Protein AF-A0A3P6DGG6-F1 (afdb_monomer_lite)

Structure (mmCIF, N/CA/C/O backbone):
data_AF-A0A3P6DGG6-F1
#
_entry.id   AF-A0A3P6DGG6-F1
#
loop_
_atom_site.group_PDB
_atom_site.id
_atom_site.type_symbol
_atom_site.label_atom_id
_atom_site.label_alt_id
_atom_site.label_comp_id
_atom_site.label_asym_id
_atom_site.label_entity_id
_atom_site.label_seq_id
_atom_site.pdbx_PDB_ins_code
_atom_site.Cartn_x
_atom_site.Cartn_y
_atom_site.Cartn_z
_atom_site.occupancy
_atom_site.B_iso_or_equiv
_atom_site.auth_seq_id
_atom_site.auth_comp_id
_atom_site.auth_asym_id
_atom_site.auth_atom_id
_atom_site.pdbx_PDB_model_num
ATOM 1 N N . MET A 1 1 ? 5.275 -20.229 16.108 1.00 34.50 1 MET A N 1
ATOM 2 C CA . MET A 1 1 ? 4.477 -19.013 15.847 1.00 34.50 1 MET A CA 1
ATOM 3 C C . MET A 1 1 ? 4.607 -18.688 14.374 1.00 34.50 1 MET A C 1
ATOM 5 O O . MET A 1 1 ? 5.599 -18.102 13.957 1.00 34.50 1 MET A O 1
ATOM 9 N N . GLU A 1 2 ? 3.668 -19.178 13.573 1.00 37.97 2 GLU A N 1
ATOM 10 C CA . GLU A 1 2 ? 3.615 -18.887 12.142 1.00 37.97 2 GLU A CA 1
ATOM 11 C C . GLU A 1 2 ? 3.279 -17.406 11.972 1.00 37.97 2 GLU A C 1
ATOM 13 O O . GLU A 1 2 ? 2.216 -16.933 12.368 1.00 37.97 2 GLU A O 1
ATOM 18 N N . SER A 1 3 ? 4.260 -16.648 11.486 1.00 42.81 3 SER A N 1
ATOM 19 C CA . SER A 1 3 ? 4.152 -15.213 11.253 1.00 42.81 3 SER A CA 1
ATOM 20 C C . SER A 1 3 ? 3.022 -14.970 10.256 1.00 42.81 3 SER A C 1
ATOM 22 O O . SER A 1 3 ? 3.144 -15.335 9.086 1.00 42.81 3 SER A O 1
ATOM 24 N N . GLY A 1 4 ? 1.922 -14.391 10.751 1.00 47.06 4 GLY A N 1
ATOM 25 C CA . GLY A 1 4 ? 0.729 -14.069 9.977 1.00 47.06 4 GLY A CA 1
ATOM 26 C C . GLY A 1 4 ? 1.096 -13.448 8.635 1.00 47.06 4 GLY A C 1
ATOM 27 O O . GLY A 1 4 ? 1.971 -12.586 8.571 1.00 47.06 4 GLY A O 1
ATOM 28 N N . MET A 1 5 ? 0.472 -13.956 7.569 1.00 51.78 5 MET A N 1
ATOM 29 C CA . MET A 1 5 ? 0.704 -13.579 6.174 1.00 51.78 5 MET A CA 1
ATOM 30 C C . MET A 1 5 ? 0.995 -12.082 6.031 1.00 51.78 5 MET A C 1
ATOM 32 O O . MET A 1 5 ? 0.085 -11.253 6.041 1.00 51.78 5 MET A O 1
ATOM 36 N N . LYS A 1 6 ? 2.280 -11.746 5.897 1.00 67.94 6 LYS A N 1
ATOM 37 C CA . LYS A 1 6 ? 2.743 -10.378 5.677 1.00 67.94 6 LYS A CA 1
ATOM 38 C C . LYS A 1 6 ? 2.211 -9.963 4.310 1.00 67.94 6 LYS A C 1
ATOM 40 O O . LYS A 1 6 ? 2.628 -10.537 3.304 1.00 67.94 6 LYS A O 1
ATOM 45 N N . MET A 1 7 ? 1.253 -9.036 4.279 1.00 82.62 7 MET A N 1
ATOM 46 C CA . MET A 1 7 ? 0.777 -8.423 3.038 1.00 82.62 7 MET A CA 1
ATOM 47 C C . MET A 1 7 ? 2.006 -7.912 2.272 1.00 82.62 7 MET A C 1
ATOM 49 O O . MET A 1 7 ? 2.877 -7.279 2.861 1.00 82.62 7 MET A O 1
ATOM 53 N N . LYS A 1 8 ? 2.144 -8.279 0.997 1.00 87.69 8 LYS A N 1
ATOM 54 C CA . LYS A 1 8 ? 3.298 -7.926 0.162 1.00 87.69 8 LYS A CA 1
ATOM 55 C C . LYS A 1 8 ? 2.834 -7.684 -1.263 1.00 87.69 8 LYS A C 1
ATOM 57 O O . LYS A 1 8 ? 1.984 -8.412 -1.771 1.00 87.69 8 LYS A O 1
ATOM 62 N N . VAL A 1 9 ? 3.440 -6.701 -1.914 1.00 92.75 9 VAL A N 1
ATOM 63 C CA . VAL A 1 9 ? 3.284 -6.472 -3.350 1.00 92.75 9 VAL A CA 1
ATOM 64 C C . VAL A 1 9 ? 4.384 -7.257 -4.054 1.00 92.75 9 VAL A C 1
ATOM 66 O O . VAL A 1 9 ? 5.558 -7.112 -3.728 1.00 92.75 9 VAL A O 1
ATOM 69 N N . ALA A 1 10 ? 4.011 -8.114 -5.003 1.00 89.44 10 ALA A N 1
ATOM 70 C CA . ALA A 1 10 ? 4.949 -9.006 -5.690 1.00 89.44 10 ALA A CA 1
ATOM 71 C C . ALA A 1 10 ? 5.891 -8.287 -6.679 1.00 89.44 10 ALA A C 1
ATOM 73 O O . ALA A 1 10 ? 6.757 -8.918 -7.279 1.00 89.44 10 ALA A O 1
ATOM 74 N N . VAL A 1 11 ? 5.705 -6.982 -6.880 1.00 92.38 11 VAL A N 1
ATOM 75 C CA . VAL A 1 11 ? 6.423 -6.167 -7.861 1.00 92.38 11 VAL A CA 1
ATOM 76 C C . VAL A 1 11 ? 6.980 -4.930 -7.170 1.00 92.38 11 VAL A C 1
ATOM 78 O O . VAL A 1 11 ? 6.242 -4.222 -6.488 1.00 92.38 11 VAL A O 1
ATOM 81 N N . THR A 1 12 ? 8.260 -4.645 -7.399 1.00 95.50 12 THR A N 1
ATOM 82 C CA . THR A 1 12 ? 8.891 -3.384 -6.999 1.00 95.50 12 THR A CA 1
ATOM 83 C C . THR A 1 12 ? 8.602 -2.298 -8.036 1.00 95.50 12 THR A C 1
ATOM 85 O O . THR A 1 12 ? 8.723 -2.533 -9.243 1.00 95.50 12 THR A O 1
ATOM 88 N N . PHE A 1 13 ? 8.212 -1.112 -7.586 1.00 95.62 13 PHE A N 1
ATOM 89 C CA . PHE A 1 13 ? 8.008 0.063 -8.419 1.00 95.62 13 PHE A CA 1
ATOM 90 C C . PHE A 1 13 ? 9.342 0.646 -8.883 1.00 95.62 13 PHE A C 1
ATOM 92 O O . PHE A 1 13 ? 10.200 0.937 -8.059 1.00 95.62 13 PHE A O 1
ATOM 99 N N . LYS A 1 14 ? 9.482 0.854 -10.195 1.00 93.56 14 LYS A N 1
ATOM 100 C CA . LYS A 1 14 ? 10.687 1.384 -10.862 1.00 93.56 14 LYS A CA 1
ATOM 101 C C . LYS A 1 14 ? 10.392 2.612 -11.732 1.00 93.56 14 LYS A C 1
ATOM 103 O O . LYS A 1 14 ? 11.079 2.873 -12.716 1.00 93.56 14 LYS A O 1
ATOM 108 N N . GLY A 1 15 ? 9.281 3.305 -11.481 1.00 91.69 15 GLY A N 1
ATOM 109 C CA . GLY A 1 15 ? 8.790 4.377 -12.352 1.00 91.69 15 GLY A CA 1
ATOM 110 C C . GLY A 1 15 ? 8.066 3.854 -13.598 1.00 91.69 15 GLY A C 1
ATOM 111 O O . GLY A 1 15 ? 6.851 4.000 -13.721 1.00 91.69 15 GLY A O 1
ATOM 112 N N . SER A 1 16 ? 8.785 3.196 -14.512 1.00 95.19 16 SER A N 1
ATOM 113 C CA . SER A 1 16 ? 8.262 2.789 -15.833 1.00 95.19 16 SER A CA 1
ATOM 114 C C . SER A 1 16 ? 7.176 1.707 -15.786 1.00 95.19 16 SER A C 1
ATOM 116 O O . SER A 1 16 ? 6.357 1.602 -16.698 1.00 95.19 16 SER A O 1
ATOM 118 N N . ASN A 1 17 ? 7.123 0.916 -14.713 1.00 95.50 17 ASN A N 1
ATOM 119 C CA . ASN A 1 17 ? 6.164 -0.175 -14.534 1.00 95.50 17 ASN A CA 1
ATOM 120 C C . ASN A 1 17 ? 4.914 0.222 -13.725 1.00 95.50 17 ASN A C 1
ATOM 122 O O . ASN A 1 17 ? 4.223 -0.661 -13.209 1.00 95.50 17 ASN A O 1
ATOM 126 N N . TYR A 1 18 ? 4.602 1.521 -13.627 1.00 95.50 18 TYR A N 1
ATOM 127 C CA . TYR A 1 18 ? 3.508 2.050 -12.802 1.00 95.50 18 TYR A CA 1
ATOM 128 C C . TYR A 1 18 ? 2.179 1.302 -12.968 1.00 95.50 18 TYR A C 1
ATOM 130 O O . TYR A 1 18 ? 1.547 0.946 -11.978 1.00 95.50 18 TYR A O 1
ATOM 138 N N . LEU A 1 19 ? 1.747 1.019 -14.202 1.00 97.06 19 LEU A N 1
ATOM 139 C CA . LEU A 1 19 ? 0.455 0.360 -14.447 1.00 97.06 19 LEU A CA 1
ATOM 140 C C . LEU A 1 19 ? 0.393 -1.067 -13.890 1.00 97.06 19 LEU A C 1
ATOM 142 O O . LEU A 1 19 ? -0.655 -1.501 -13.418 1.00 97.06 19 LEU A O 1
ATOM 146 N N . VAL A 1 20 ? 1.500 -1.807 -13.947 1.00 96.88 20 VAL A N 1
ATOM 147 C CA . VAL A 1 20 ? 1.568 -3.162 -13.386 1.00 96.88 20 VAL A CA 1
ATOM 148 C C . VAL A 1 20 ? 1.648 -3.081 -11.866 1.00 96.88 20 VAL A C 1
ATOM 150 O O . VAL A 1 20 ? 0.884 -3.752 -11.179 1.00 96.88 20 VAL A O 1
ATOM 153 N N . TRP A 1 21 ? 2.522 -2.220 -11.342 1.00 97.19 21 TRP A N 1
ATOM 154 C CA . TRP A 1 21 ? 2.690 -2.029 -9.904 1.00 97.19 21 TRP A CA 1
ATOM 155 C C . TRP A 1 21 ? 1.391 -1.570 -9.226 1.00 97.19 21 TRP A C 1
ATOM 157 O O . TRP A 1 21 ? 0.944 -2.213 -8.283 1.00 97.19 21 TRP A O 1
ATOM 167 N N . SER A 1 22 ? 0.730 -0.534 -9.747 1.00 95.38 22 SER A N 1
ATOM 168 C CA . SER A 1 22 ? -0.510 0.017 -9.174 1.00 95.38 22 SER A CA 1
ATOM 169 C C . SER A 1 22 ? -1.644 -1.009 -9.132 1.00 95.38 22 SER A C 1
ATOM 171 O O . SER A 1 22 ? -2.371 -1.082 -8.143 1.00 95.38 22 SER A O 1
ATOM 173 N N . ARG A 1 23 ? -1.766 -1.865 -10.156 1.00 96.12 23 ARG A N 1
ATOM 174 C CA . ARG A 1 23 ? -2.715 -2.990 -10.149 1.00 96.12 23 ARG A CA 1
ATOM 175 C C . ARG A 1 23 ? -2.372 -4.015 -9.072 1.00 96.12 23 ARG A C 1
ATOM 177 O O . ARG A 1 23 ? -3.267 -4.442 -8.354 1.00 96.12 23 ARG A O 1
ATOM 184 N N . MET A 1 24 ? -1.095 -4.369 -8.924 1.00 96.06 24 MET A N 1
ATOM 185 C CA . MET A 1 24 ? -0.650 -5.322 -7.900 1.00 96.06 24 MET A CA 1
ATOM 186 C C . MET A 1 24 ? -0.839 -4.775 -6.481 1.00 96.06 24 MET A C 1
ATOM 188 O O . MET A 1 24 ? -1.286 -5.511 -5.604 1.00 96.06 24 MET A O 1
ATOM 192 N N 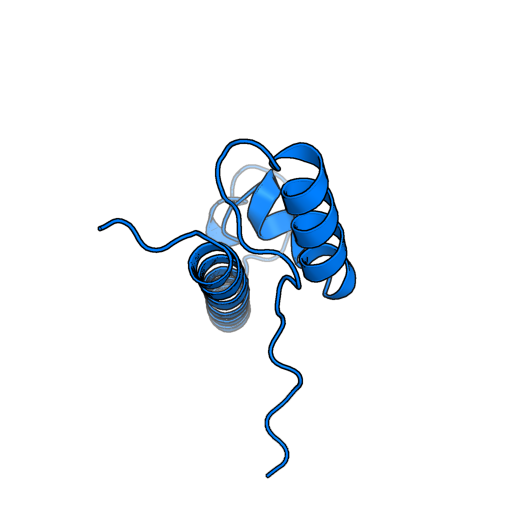. VAL A 1 25 ? -0.562 -3.486 -6.263 1.00 95.56 25 VAL A N 1
ATOM 193 C CA . VAL A 1 25 ? -0.865 -2.775 -5.012 1.00 95.56 25 VAL A CA 1
ATOM 194 C C . VAL A 1 25 ? -2.354 -2.844 -4.721 1.00 95.56 25 VAL A C 1
ATOM 196 O O . VAL A 1 25 ? -2.738 -3.286 -3.640 1.00 95.56 25 VAL A O 1
ATOM 199 N N . LYS A 1 26 ? -3.193 -2.460 -5.694 1.00 95.00 26 LYS A N 1
ATOM 200 C CA . LYS A 1 26 ? -4.645 -2.500 -5.536 1.00 95.00 26 LYS A CA 1
ATOM 201 C C . LYS A 1 26 ? -5.106 -3.901 -5.152 1.00 95.00 26 LYS A C 1
ATOM 203 O O . LYS A 1 26 ? -5.738 -4.044 -4.118 1.00 95.00 26 LYS A O 1
ATOM 208 N N . THR A 1 27 ? -4.72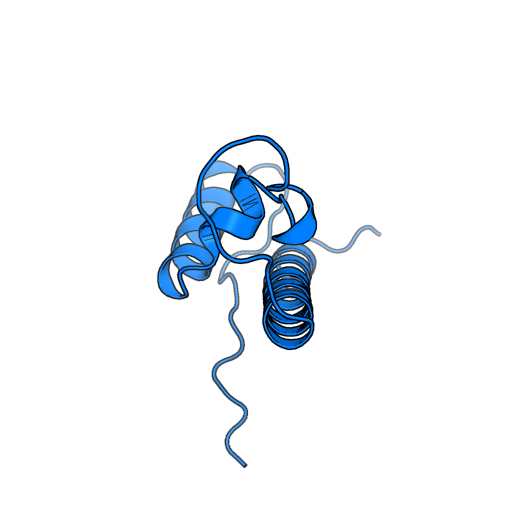0 -4.935 -5.896 1.00 94.44 27 THR A N 1
ATOM 209 C CA . THR A 1 27 ? -5.095 -6.322 -5.584 1.00 94.44 27 THR A CA 1
ATOM 210 C C . THR A 1 27 ? -4.628 -6.762 -4.194 1.00 94.44 27 THR A C 1
ATOM 212 O O . THR A 1 27 ? -5.413 -7.345 -3.450 1.00 94.44 27 THR A O 1
ATOM 215 N N . ALA A 1 28 ? -3.380 -6.472 -3.809 1.00 93.50 28 ALA A N 1
ATOM 216 C CA . ALA A 1 28 ? -2.848 -6.870 -2.506 1.00 93.50 28 ALA A CA 1
ATOM 217 C C . ALA A 1 28 ? -3.604 -6.201 -1.346 1.00 93.50 28 ALA A C 1
ATOM 219 O O . ALA A 1 28 ? -4.000 -6.880 -0.399 1.00 93.50 28 ALA A O 1
ATOM 220 N N . VAL A 1 29 ? -3.853 -4.894 -1.443 1.00 93.56 29 VAL A N 1
ATOM 221 C CA . VAL A 1 29 ? -4.504 -4.098 -0.391 1.00 93.56 29 VAL A CA 1
ATOM 222 C C . VAL A 1 29 ? -6.019 -4.342 -0.353 1.00 93.56 29 VAL A C 1
ATOM 224 O O . VAL A 1 29 ? -6.606 -4.489 0.721 1.00 93.56 29 VAL A O 1
ATOM 227 N N . GLU A 1 30 ? -6.662 -4.455 -1.516 1.00 93.12 30 GLU A N 1
ATOM 228 C CA . GLU A 1 30 ? -8.094 -4.750 -1.653 1.00 93.12 30 GLU A CA 1
ATOM 229 C C . GLU A 1 30 ? -8.433 -6.160 -1.153 1.00 93.12 30 GLU A C 1
ATOM 231 O O . GLU A 1 30 ? -9.450 -6.330 -0.485 1.00 93.12 30 GLU A O 1
ATOM 236 N N . SER A 1 31 ? -7.542 -7.148 -1.335 1.00 92.00 31 SER A N 1
ATOM 237 C CA . SER A 1 31 ? -7.724 -8.506 -0.785 1.00 92.00 31 SER A CA 1
ATOM 238 C C . SER A 1 31 ? -7.828 -8.553 0.746 1.00 92.00 31 SER A C 1
ATOM 240 O O . SER A 1 31 ? -8.314 -9.535 1.308 1.00 92.00 31 SER A O 1
ATOM 242 N N . LYS A 1 32 ? -7.371 -7.496 1.430 1.00 90.69 32 LYS A N 1
ATOM 243 C CA . LYS A 1 32 ? -7.456 -7.326 2.886 1.00 90.69 32 LYS A CA 1
ATOM 244 C C . LYS A 1 32 ? -8.559 -6.355 3.317 1.00 90.69 32 LYS A C 1
ATOM 246 O O . LYS A 1 32 ? -8.699 -6.106 4.507 1.00 90.69 32 LYS A O 1
ATOM 251 N N . GLY A 1 33 ? -9.332 -5.801 2.379 1.00 91.75 33 GLY A N 1
ATOM 252 C CA . GLY A 1 33 ? -10.357 -4.791 2.667 1.00 91.75 33 GLY A CA 1
ATOM 253 C C . GLY A 1 33 ? -9.790 -3.430 3.089 1.00 91.75 33 GLY A C 1
ATOM 254 O O . GLY A 1 33 ? -10.519 -2.596 3.623 1.00 91.75 33 GLY A O 1
ATOM 255 N N . LEU A 1 34 ? -8.497 -3.188 2.852 1.00 93.44 34 LEU A N 1
ATOM 256 C CA . LEU A 1 34 ? -7.787 -1.999 3.333 1.00 93.44 34 LEU A CA 1
ATOM 257 C C . LEU A 1 34 ? -7.702 -0.876 2.290 1.00 93.44 34 LEU A C 1
ATOM 259 O O . LEU A 1 34 ? -7.112 0.163 2.556 1.00 93.44 34 LEU A O 1
ATOM 263 N N . TRP A 1 35 ? -8.305 -1.043 1.108 1.00 93.06 35 TRP A N 1
ATOM 264 C CA . TRP A 1 35 ? -8.193 -0.081 -0.000 1.00 93.06 35 TRP A CA 1
ATOM 265 C C . TRP A 1 35 ? -8.645 1.343 0.371 1.00 93.06 35 TRP A C 1
ATOM 267 O O . TRP A 1 35 ? -8.075 2.321 -0.108 1.00 93.06 35 TRP A O 1
ATOM 277 N N . LYS A 1 36 ? -9.603 1.460 1.300 1.00 90.62 36 LYS A N 1
ATOM 278 C CA . LYS A 1 36 ? -10.082 2.734 1.864 1.00 90.62 36 LYS A CA 1
ATOM 279 C C . LYS A 1 36 ? -8.971 3.604 2.475 1.00 90.62 36 LYS A C 1
ATOM 281 O O . LYS A 1 36 ? -9.070 4.827 2.402 1.00 90.62 36 LYS A O 1
ATOM 286 N N . HIS A 1 37 ? -7.916 2.983 3.011 1.00 92.12 37 HIS A N 1
ATOM 287 C CA . HIS A 1 37 ? -6.752 3.672 3.582 1.00 92.12 37 HIS A CA 1
ATOM 288 C C . HIS A 1 37 ? -5.907 4.372 2.506 1.00 92.12 37 HIS A C 1
ATOM 290 O O . HIS A 1 37 ? -5.250 5.360 2.793 1.00 92.12 37 HIS A O 1
ATOM 296 N N . ILE A 1 38 ? -5.970 3.922 1.245 1.00 90.38 38 ILE A N 1
ATOM 297 C CA . ILE A 1 38 ? -5.281 4.573 0.117 1.00 90.38 38 ILE A CA 1
ATOM 298 C C . ILE A 1 38 ? -6.143 5.672 -0.514 1.00 90.38 38 ILE A C 1
ATOM 300 O O . ILE A 1 38 ? -5.614 6.695 -0.937 1.00 90.38 38 ILE A O 1
ATOM 304 N N . THR A 1 39 ? -7.457 5.460 -0.640 1.00 88.81 39 THR A N 1
ATOM 305 C CA . THR A 1 39 ? -8.322 6.384 -1.395 1.00 88.81 39 THR A CA 1
ATOM 306 C C . THR A 1 39 ? -8.857 7.544 -0.574 1.00 88.81 39 THR A C 1
ATOM 308 O O . THR A 1 39 ? -8.825 8.673 -1.045 1.00 88.81 39 THR A O 1
ATOM 311 N N . SER A 1 40 ? -9.420 7.255 0.602 1.00 81.38 40 SER A N 1
ATOM 312 C CA . SER A 1 40 ? -9.988 8.282 1.481 1.00 81.38 40 SER A CA 1
ATOM 313 C C . SER A 1 40 ? -8.923 8.741 2.465 1.00 81.38 40 SER A C 1
ATOM 315 O O . SER A 1 40 ? -8.781 9.938 2.669 1.00 81.38 40 SER A O 1
ATOM 317 N N . GLY A 1 41 ? -8.140 7.810 3.029 1.00 71.50 41 GLY A N 1
ATOM 318 C CA . GLY A 1 41 ? -7.078 8.137 3.988 1.00 71.50 41 GLY A CA 1
ATOM 319 C C . GLY A 1 41 ? -7.582 8.847 5.253 1.00 7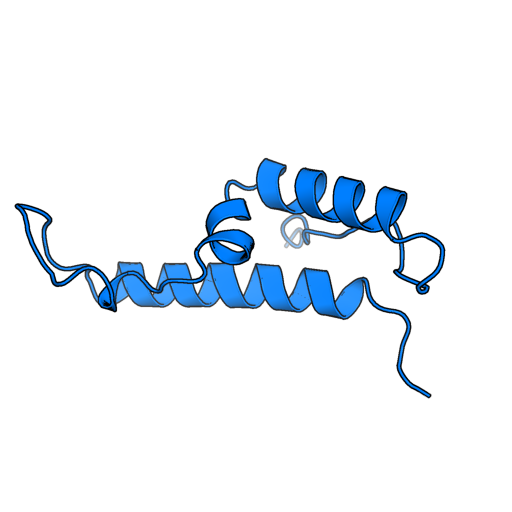1.50 41 GLY A C 1
ATOM 320 O O . GLY A 1 41 ? -6.781 9.267 6.082 1.00 71.50 41 GLY A O 1
ATOM 321 N N . GLU A 1 42 ? -8.898 8.996 5.416 1.00 75.81 42 GLU A N 1
ATOM 322 C CA . GLU A 1 42 ? -9.489 9.700 6.542 1.00 75.81 42 GLU A CA 1
ATOM 323 C C . GLU A 1 42 ? -9.579 8.761 7.739 1.00 75.81 42 GLU A C 1
ATOM 325 O O . GLU A 1 42 ? -10.218 7.701 7.701 1.00 75.81 42 GLU A O 1
ATOM 330 N N . ALA A 1 43 ? -8.930 9.181 8.823 1.00 72.25 43 ALA A N 1
ATOM 331 C CA . ALA A 1 43 ? -9.048 8.524 10.107 1.00 72.25 43 ALA A CA 1
ATOM 332 C C . ALA A 1 43 ? -10.499 8.619 10.621 1.00 72.25 43 ALA A C 1
ATOM 334 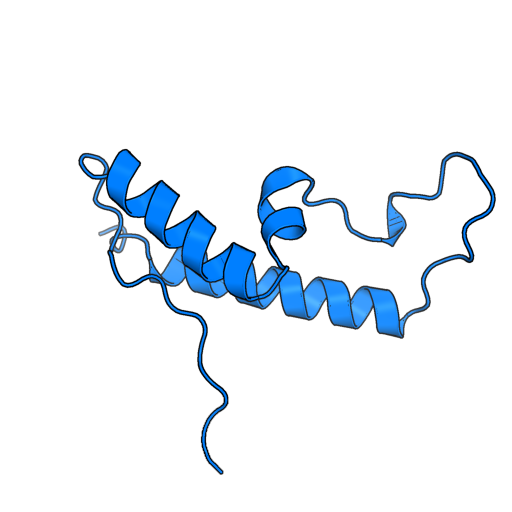O O . ALA A 1 43 ? -11.167 9.633 10.392 1.00 72.25 43 ALA A O 1
ATOM 335 N N . PRO A 1 44 ? -10.984 7.628 11.392 1.00 69.25 44 PRO A N 1
ATOM 336 C CA . PRO A 1 44 ? -12.354 7.593 11.903 1.00 69.25 44 PRO A CA 1
ATOM 337 C C . PRO A 1 44 ? -12.755 8.856 12.681 1.00 69.25 44 PRO A C 1
ATOM 339 O O . PRO A 1 44 ? -13.926 9.221 12.690 1.00 69.25 44 PRO A O 1
ATOM 342 N N . MET A 1 45 ? -11.788 9.557 13.286 1.00 61.84 45 MET A N 1
ATOM 343 C CA . MET A 1 45 ? -12.016 10.804 14.024 1.00 61.84 45 MET A CA 1
ATOM 344 C C . MET A 1 45 ? -12.446 11.998 13.147 1.00 61.84 45 MET A C 1
ATOM 346 O O . MET A 1 45 ? -13.022 12.951 13.669 1.00 61.84 45 MET A O 1
ATOM 350 N N . ALA A 1 46 ? -12.186 11.977 11.834 1.00 54.06 46 ALA A N 1
ATOM 351 C CA . ALA A 1 46 ? -12.535 13.076 10.927 1.00 54.06 46 ALA A CA 1
ATOM 352 C C . ALA A 1 46 ? -14.033 13.103 10.558 1.00 54.06 46 ALA A C 1
ATOM 354 O O . ALA A 1 46 ? -14.541 14.117 10.085 1.00 54.06 46 ALA A O 1
ATOM 355 N N . ILE A 1 47 ? -14.774 12.023 10.832 1.00 52.31 47 ILE A N 1
ATOM 356 C CA . ILE A 1 47 ? -16.207 11.905 10.528 1.00 52.31 47 ILE A CA 1
ATOM 357 C C . ILE A 1 47 ? -17.042 12.414 11.716 1.00 52.31 47 ILE A C 1
ATOM 359 O O . ILE A 1 47 ? -17.868 11.698 12.270 1.00 52.31 47 ILE A O 1
ATOM 363 N N . THR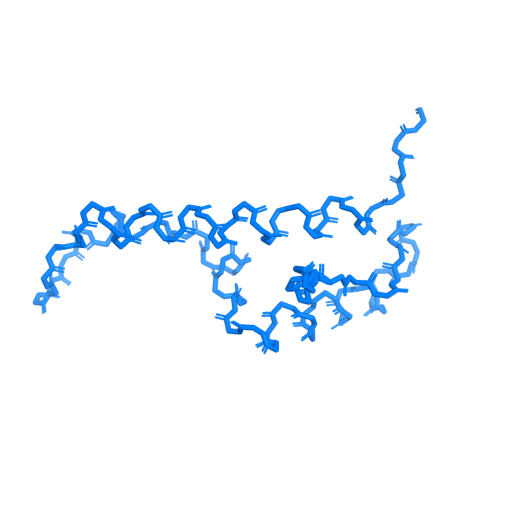 A 1 48 ? -16.809 13.651 12.160 1.00 50.31 48 THR A N 1
ATOM 364 C CA . THR A 1 48 ? -17.646 14.309 13.189 1.00 50.31 48 THR A CA 1
ATOM 365 C C . THR A 1 48 ? -18.647 15.302 12.600 1.00 50.31 48 THR A C 1
ATOM 367 O O . THR A 1 48 ? -19.460 15.871 13.326 1.00 50.31 48 THR A O 1
ATOM 370 N N . GLN A 1 49 ? -18.668 15.477 11.276 1.00 49.47 49 GLN A N 1
ATOM 371 C CA . GLN A 1 49 ? -19.570 16.422 10.627 1.00 49.47 49 GLN A CA 1
ATOM 372 C C . GLN A 1 49 ? -20.777 15.721 9.987 1.00 49.47 49 GLN A C 1
ATOM 374 O O . GLN A 1 49 ? -20.824 15.492 8.784 1.00 49.47 49 GLN A O 1
ATOM 379 N N . GLY A 1 50 ? -21.786 15.445 10.817 1.00 48.66 50 GLY A N 1
ATOM 380 C CA . GLY A 1 50 ? -23.175 15.296 10.375 1.00 48.66 50 GLY A CA 1
ATOM 381 C C . GLY A 1 50 ? -23.688 13.864 10.212 1.00 48.66 50 GLY A C 1
ATOM 382 O O . GLY A 1 50 ? -23.537 13.257 9.158 1.00 48.66 50 GLY A O 1
ATOM 383 N N . GLY A 1 51 ? -24.428 13.395 11.220 1.00 46.16 51 GLY A N 1
ATOM 384 C CA . GLY A 1 51 ? -25.428 12.334 11.064 1.00 46.16 51 GLY A CA 1
ATOM 385 C C . GLY A 1 51 ? -25.092 11.016 11.760 1.00 46.16 51 GLY A C 1
ATOM 386 O O . GLY A 1 51 ? -24.363 10.196 11.217 1.00 46.16 51 GLY A O 1
ATOM 387 N N . ASP A 1 52 ? -25.693 10.817 12.936 1.00 51.44 52 ASP A N 1
ATOM 388 C CA . ASP A 1 52 ? -26.143 9.518 13.471 1.00 51.44 52 ASP A CA 1
ATOM 389 C C . ASP A 1 52 ? -25.146 8.341 13.466 1.00 51.44 52 ASP A C 1
ATOM 391 O O . ASP A 1 52 ? -25.526 7.182 13.305 1.00 51.44 52 ASP A O 1
ATOM 395 N N . LYS A 1 53 ? -23.850 8.609 13.646 1.00 58.47 53 LYS A N 1
ATOM 396 C CA . LYS A 1 53 ? -22.846 7.558 13.822 1.00 58.47 53 LYS A CA 1
ATOM 397 C C . LYS A 1 53 ? -22.201 7.712 15.186 1.00 58.47 53 LYS A C 1
ATOM 399 O O . LYS A 1 53 ? -21.652 8.768 15.492 1.00 58.47 53 LYS A O 1
ATOM 404 N N . GLU A 1 54 ? -22.326 6.667 16.001 1.00 62.84 54 GLU A N 1
ATOM 405 C CA . GLU A 1 54 ? -21.626 6.526 17.276 1.00 62.84 54 GLU A CA 1
ATOM 406 C C . GLU A 1 54 ? -20.162 6.948 17.097 1.00 62.84 54 GLU A C 1
ATOM 408 O O . GLU A 1 54 ? -19.500 6.541 16.136 1.00 62.84 54 GLU A O 1
ATOM 413 N N . SER A 1 55 ? -19.690 7.838 17.971 1.00 70.00 55 SER A N 1
ATOM 414 C CA . SER A 1 55 ? -18.308 8.308 17.944 1.00 70.00 55 SER A CA 1
ATOM 415 C C . SER A 1 55 ? -17.367 7.103 18.005 1.00 70.00 55 SER A C 1
ATOM 417 O O . SER A 1 55 ? -17.579 6.246 18.866 1.00 70.00 55 SER A O 1
ATOM 419 N N . PRO A 1 56 ? -16.336 7.026 17.144 1.00 75.00 56 PRO A N 1
ATOM 420 C CA . PRO A 1 56 ? -15.414 5.899 17.155 1.00 75.00 56 PRO A CA 1
ATOM 421 C C . PRO A 1 56 ? -14.763 5.765 18.531 1.00 75.00 56 PRO A C 1
ATOM 423 O O . PRO A 1 56 ? -14.361 6.761 19.138 1.00 75.00 56 PRO A O 1
ATOM 426 N N . THR A 1 57 ? -14.659 4.532 19.019 1.00 84.06 57 THR A N 1
ATOM 427 C CA . THR A 1 57 ? -13.976 4.252 20.283 1.00 84.06 57 THR A CA 1
ATOM 428 C C . THR A 1 57 ? -12.465 4.416 20.124 1.00 84.06 57 THR A C 1
ATOM 430 O O . THR A 1 57 ? -11.934 4.367 19.012 1.00 84.06 57 THR A O 1
ATOM 433 N N . GLU A 1 58 ? -11.742 4.561 21.236 1.00 84.75 58 GLU A N 1
ATOM 434 C CA . GLU A 1 58 ? -10.271 4.575 21.226 1.00 84.75 58 GLU A CA 1
ATOM 435 C C . GLU A 1 58 ? -9.706 3.324 20.528 1.00 84.75 58 GLU A C 1
ATOM 437 O O . GLU A 1 58 ? -8.832 3.433 19.671 1.00 84.75 58 GLU A O 1
ATOM 442 N N . SER A 1 59 ? -10.310 2.154 20.762 1.00 87.31 59 SER A N 1
ATOM 443 C CA . SER A 1 59 ? -9.905 0.909 20.101 1.00 87.31 59 SER A CA 1
ATOM 444 C C . SER A 1 59 ? -10.146 0.893 18.585 1.00 87.31 59 SER A C 1
ATOM 446 O O . SER A 1 59 ? -9.372 0.280 17.848 1.00 87.31 59 SER A O 1
ATOM 448 N N . ASP A 1 60 ? -11.189 1.569 18.088 1.00 86.12 60 ASP A N 1
ATOM 449 C CA . ASP A 1 60 ? -11.451 1.664 16.643 1.00 86.12 60 ASP A CA 1
ATOM 450 C C . ASP A 1 60 ? -10.399 2.526 15.943 1.00 86.12 60 ASP A C 1
ATOM 452 O O . ASP A 1 60 ? -9.979 2.232 14.820 1.00 86.12 60 ASP A O 1
ATOM 456 N N . VAL A 1 61 ? -9.960 3.585 16.622 1.00 86.62 61 VAL A N 1
ATOM 457 C CA . VAL A 1 61 ? -8.894 4.470 16.156 1.00 86.62 61 VAL A CA 1
ATOM 458 C C . VAL A 1 61 ? -7.566 3.728 16.131 1.00 86.62 61 VAL A C 1
ATOM 460 O O . VAL A 1 61 ? -6.895 3.742 15.101 1.00 86.62 61 VAL A O 1
ATOM 463 N N . GLU A 1 62 ? -7.192 3.069 17.228 1.00 90.06 62 GLU A N 1
ATOM 464 C CA . GLU A 1 62 ? -5.943 2.305 17.310 1.00 90.06 62 GLU A CA 1
ATOM 465 C C . GLU A 1 62 ? -5.878 1.232 16.220 1.00 90.06 62 GLU A C 1
ATOM 467 O O . GLU A 1 62 ? -4.873 1.097 15.516 1.00 90.06 62 GLU A O 1
ATOM 472 N N . LYS A 1 63 ? -6.984 0.507 16.014 1.00 90.50 63 LYS A N 1
ATOM 473 C CA . LYS A 1 63 ? -7.091 -0.484 14.944 1.00 90.50 63 LYS A CA 1
ATOM 474 C C . LYS A 1 63 ? -6.915 0.151 13.568 1.00 90.50 63 LYS A C 1
ATOM 476 O O . LYS A 1 63 ? -6.177 -0.388 12.744 1.00 90.50 63 LYS A O 1
ATOM 481 N N . TRP A 1 64 ? -7.573 1.280 13.307 1.00 91.19 64 TRP A N 1
ATOM 482 C CA . TRP A 1 64 ? -7.427 1.986 12.036 1.00 91.19 64 TRP A CA 1
ATOM 483 C C . TRP A 1 64 ? -5.977 2.419 11.803 1.00 91.19 64 TRP A C 1
ATOM 485 O O . TRP A 1 64 ? -5.446 2.183 10.723 1.00 91.19 64 TRP A O 1
ATOM 495 N N . GLN A 1 65 ? -5.310 2.971 12.820 1.00 91.31 65 GLN A N 1
ATOM 496 C CA . GLN A 1 65 ? -3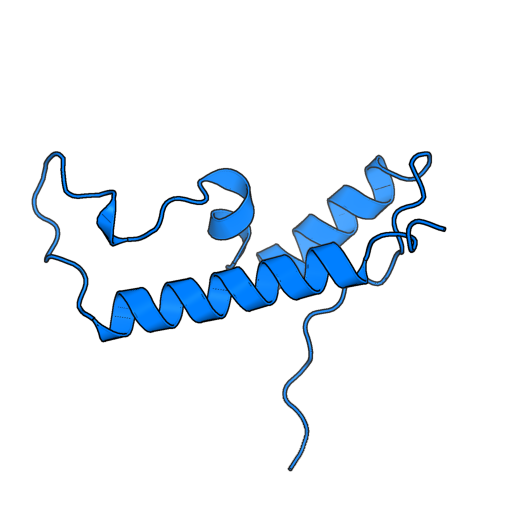.904 3.379 12.734 1.00 91.31 65 GLN A CA 1
ATOM 497 C C . GLN A 1 65 ? -2.983 2.187 12.463 1.00 91.31 65 GLN A C 1
ATOM 499 O O . GLN A 1 65 ? -2.050 2.286 11.669 1.00 91.31 65 GLN A O 1
ATOM 504 N N . GLN A 1 66 ? -3.245 1.038 13.088 1.00 93.19 66 GLN A N 1
ATOM 505 C CA . GLN A 1 66 ? -2.479 -0.177 12.831 1.00 93.19 66 GLN A CA 1
ATOM 506 C C . GLN A 1 66 ? -2.669 -0.678 11.393 1.00 93.19 66 GLN A C 1
ATOM 508 O O . GLN A 1 66 ? -1.697 -1.069 10.743 1.00 93.19 66 GLN A O 1
ATOM 513 N N . GLU A 1 67 ? -3.903 -0.666 10.887 1.00 93.50 67 GLU A N 1
ATOM 514 C CA . GLU A 1 67 ? -4.209 -1.001 9.495 1.00 93.50 67 GLU A CA 1
ATOM 515 C C . GLU A 1 67 ? -3.513 -0.043 8.513 1.00 93.50 67 GLU A C 1
ATOM 517 O O . GLU A 1 67 ? -2.901 -0.503 7.545 1.00 93.50 67 GLU A O 1
ATOM 522 N N . ASP A 1 68 ? -3.542 1.261 8.791 1.00 93.00 68 ASP A N 1
ATOM 523 C CA . ASP A 1 68 ? -2.891 2.293 7.981 1.00 93.00 68 ASP A CA 1
ATOM 524 C C . ASP A 1 68 ? -1.364 2.107 7.948 1.00 93.00 68 ASP A C 1
ATOM 526 O O . ASP A 1 68 ? -0.755 2.045 6.876 1.00 93.00 68 ASP A O 1
ATOM 530 N N . MET A 1 69 ? -0.738 1.859 9.105 1.00 93.56 69 MET A N 1
ATOM 531 C CA . MET A 1 69 ? 0.693 1.543 9.184 1.00 93.56 69 MET A CA 1
ATOM 532 C C . MET A 1 69 ? 1.069 0.297 8.374 1.00 93.56 69 MET A C 1
ATOM 534 O O . MET A 1 69 ? 2.145 0.250 7.768 1.00 93.56 69 MET A O 1
ATOM 538 N N . ILE A 1 70 ? 0.204 -0.722 8.338 1.00 93.56 70 ILE A N 1
ATOM 539 C CA . ILE A 1 70 ? 0.420 -1.920 7.519 1.00 93.56 70 ILE A CA 1
ATOM 540 C C . ILE A 1 70 ? 0.389 -1.555 6.031 1.00 93.56 70 ILE A C 1
ATOM 542 O O . ILE A 1 70 ? 1.280 -1.973 5.289 1.00 93.56 70 ILE A O 1
ATOM 546 N N . VAL A 1 71 ? -0.592 -0.764 5.588 1.00 93.50 71 VAL A N 1
ATOM 547 C CA . VAL A 1 71 ? -0.683 -0.298 4.195 1.00 93.50 71 VAL A CA 1
ATOM 548 C C . VAL A 1 71 ? 0.556 0.510 3.815 1.00 93.50 71 VAL A C 1
ATOM 550 O O . VAL A 1 71 ? 1.191 0.202 2.804 1.00 93.50 71 VAL A O 1
ATOM 553 N N . MET A 1 72 ? 0.964 1.463 4.655 1.00 93.06 72 MET A N 1
ATOM 554 C CA . MET A 1 72 ? 2.164 2.273 4.434 1.00 93.06 72 MET A CA 1
ATOM 555 C C . MET A 1 72 ? 3.432 1.426 4.351 1.00 93.06 72 MET A C 1
ATOM 557 O O . MET A 1 72 ? 4.228 1.592 3.427 1.00 93.06 72 MET A O 1
ATOM 561 N N . SER A 1 73 ? 3.596 0.459 5.255 1.00 92.56 73 SER A N 1
ATOM 562 C CA . SER A 1 73 ? 4.751 -0.446 5.252 1.00 92.56 73 SER A CA 1
ATOM 563 C C . SER A 1 73 ? 4.838 -1.260 3.960 1.00 92.56 73 SER A C 1
ATOM 565 O O . SER A 1 73 ? 5.925 -1.467 3.422 1.00 92.56 73 SER A O 1
ATOM 567 N N . VAL A 1 74 ? 3.696 -1.713 3.438 1.00 92.94 74 VAL A N 1
ATOM 568 C CA . VAL A 1 74 ? 3.627 -2.485 2.193 1.00 92.94 74 VAL A CA 1
ATOM 569 C C . VAL A 1 74 ? 3.922 -1.629 0.972 1.00 92.94 74 VAL A C 1
ATOM 571 O O . VAL A 1 74 ? 4.667 -2.072 0.097 1.00 92.94 74 VAL A O 1
ATOM 574 N N . LEU A 1 75 ? 3.373 -0.414 0.918 1.00 93.44 75 LEU A N 1
ATOM 575 C CA . LEU A 1 75 ? 3.681 0.538 -0.143 1.00 93.44 75 LEU A CA 1
ATOM 576 C C . LEU A 1 75 ? 5.174 0.846 -0.148 1.00 93.44 75 LEU A C 1
ATOM 578 O O . LEU A 1 75 ? 5.816 0.630 -1.172 1.00 93.44 75 LEU A O 1
ATOM 582 N N . HIS A 1 76 ? 5.737 1.229 0.999 1.00 92.31 76 HIS A N 1
ATOM 583 C CA . HIS A 1 76 ? 7.152 1.557 1.142 1.00 92.31 76 HIS A CA 1
ATOM 584 C C . HIS A 1 76 ? 8.064 0.384 0.753 1.00 92.31 76 HIS A C 1
ATOM 586 O O . HIS A 1 76 ? 8.986 0.555 -0.039 1.00 92.31 76 HIS A O 1
ATOM 592 N N . ALA A 1 77 ? 7.765 -0.834 1.218 1.00 92.62 77 ALA A N 1
ATOM 593 C CA . ALA A 1 77 ? 8.523 -2.035 0.857 1.00 92.62 77 ALA A CA 1
ATOM 594 C C . ALA A 1 77 ? 8.423 -2.406 -0.635 1.00 92.62 77 ALA A C 1
ATOM 596 O O . ALA A 1 77 ? 9.222 -3.204 -1.126 1.00 92.62 77 ALA A O 1
ATOM 597 N N . SER A 1 78 ? 7.432 -1.868 -1.348 1.00 94.19 78 SER A N 1
ATOM 598 C CA . SER A 1 78 ? 7.257 -2.077 -2.784 1.00 94.19 78 SER A CA 1
ATOM 599 C C . SER A 1 78 ? 7.958 -1.026 -3.644 1.00 94.19 78 SER A C 1
ATOM 601 O O . SER A 1 78 ? 7.918 -1.153 -4.862 1.00 94.19 78 SER A O 1
ATOM 603 N N . LEU A 1 79 ? 8.583 0.000 -3.065 1.00 94.12 79 LEU A N 1
ATOM 604 C CA . LEU A 1 79 ? 9.317 1.013 -3.825 1.00 94.12 79 LEU A CA 1
ATOM 605 C C . LEU A 1 79 ? 10.775 0.592 -4.018 1.00 94.12 79 LEU A C 1
ATOM 607 O O . LEU A 1 79 ? 11.360 -0.082 -3.169 1.00 94.12 79 LEU A O 1
ATOM 611 N N . GLU A 1 80 ? 11.366 0.974 -5.150 1.00 90.75 80 GLU A N 1
ATOM 612 C CA . GLU A 1 80 ? 12.814 0.871 -5.319 1.00 90.75 80 GLU A CA 1
ATOM 613 C C . GLU A 1 80 ? 13.505 1.777 -4.282 1.00 90.75 80 GLU A C 1
ATOM 615 O O . GLU A 1 80 ? 13.060 2.913 -4.089 1.00 90.75 80 GLU A O 1
ATOM 620 N N . PRO A 1 81 ? 14.548 1.295 -3.577 1.00 82.88 81 PRO A N 1
ATOM 621 C CA . PRO A 1 81 ? 15.265 2.115 -2.612 1.00 82.88 81 PRO A CA 1
ATOM 622 C C . PRO A 1 81 ? 15.804 3.372 -3.292 1.00 82.88 81 PRO A C 1
ATOM 624 O O . PRO A 1 81 ? 16.462 3.277 -4.328 1.00 82.88 81 PRO A O 1
ATOM 627 N N . ALA A 1 82 ? 15.551 4.539 -2.701 1.00 72.81 82 ALA A N 1
ATOM 628 C CA . ALA A 1 82 ? 16.261 5.744 -3.102 1.00 72.81 82 ALA A CA 1
ATOM 629 C C . ALA A 1 82 ? 17.743 5.567 -2.727 1.00 72.81 82 ALA A C 1
ATOM 631 O O . ALA A 1 82 ? 18.051 5.287 -1.566 1.00 72.81 82 ALA A O 1
ATOM 632 N N . ILE A 1 83 ? 18.623 5.651 -3.729 1.00 61.41 83 ILE A N 1
ATOM 633 C CA . ILE A 1 83 ? 20.086 5.671 -3.571 1.00 61.41 83 ILE A CA 1
ATOM 634 C C . ILE A 1 83 ? 20.520 7.095 -3.236 1.00 61.41 83 ILE A C 1
ATOM 636 O O . ILE A 1 83 ? 19.997 8.023 -3.896 1.00 61.41 83 ILE A O 1
#

Foldseek 3Di:
DPDPPQQAQPAADDPVCCVVRVVSLCVSCVVVVNVCCVPVVDQQQVPPPDDDDDRDDPVSRVVNVVSNVSSVVRNVVRYDDDD

pLDDT: mean 82.08, std 17.08, range [34.5, 97.19]

Radius of gyration: 15.41 Å; chains: 1; bounding box: 46×35×37 Å

Secondary structure (DSSP, 8-state):
---------SS-B-STTHHHHHHHHHHHHHTTT-THHHHT---GGG--SSSS--PPPHHHHHHHHHHHHHHHHHHHHTBPPP-

Sequence (83 aa):
MESGMKMKVAVTFKGSNYLVWSRMVKTAVESKGLWKHITSGEAPMAITQGGDKESPTESDVEKWQQEDMIVMSVLHASLEPAI

Organism: Brassica campestris (NCBI:txid3711)